Protein AF-A0A034UXS9-F1 (afdb_monomer_lite)

Structure (mmCIF, N/CA/C/O backbone):
data_AF-A0A034UXS9-F1
#
_entry.id   AF-A0A034UXS9-F1
#
loop_
_atom_site.group_PDB
_atom_site.id
_atom_site.type_symbol
_atom_site.label_atom_id
_atom_site.label_alt_id
_atom_site.label_comp_id
_atom_site.label_asym_id
_atom_site.label_entity_id
_atom_site.label_seq_id
_atom_site.pdbx_PDB_ins_code
_atom_site.Cartn_x
_atom_site.Cartn_y
_atom_site.Cartn_z
_atom_site.occupancy
_atom_site.B_iso_or_equiv
_atom_site.auth_seq_id
_atom_site.auth_comp_id
_atom_site.auth_asym_id
_atom_site.auth_atom_id
_atom_site.pdbx_PDB_model_num
ATOM 1 N N . ASP A 1 1 ? -16.732 -2.065 28.477 1.00 61.75 1 ASP A N 1
ATOM 2 C CA . ASP A 1 1 ? -17.029 -1.051 27.429 1.00 61.75 1 ASP A CA 1
ATOM 3 C C . ASP A 1 1 ? -16.062 0.127 27.283 1.00 61.75 1 ASP A C 1
ATOM 5 O O . ASP A 1 1 ? -15.754 0.475 26.148 1.00 61.75 1 ASP A O 1
ATOM 9 N N . LYS A 1 2 ? -15.526 0.747 28.352 1.00 81.31 2 LYS A N 1
ATOM 10 C CA . LYS A 1 2 ? -14.627 1.930 28.236 1.00 81.31 2 LYS A CA 1
ATOM 11 C C . LYS A 1 2 ? -13.450 1.756 27.257 1.00 81.31 2 LYS A C 1
ATOM 13 O O . LYS A 1 2 ? -13.127 2.682 26.520 1.00 81.31 2 LYS A O 1
ATOM 18 N N . ALA A 1 3 ? -12.833 0.574 27.219 1.00 84.88 3 ALA A N 1
ATOM 19 C CA . ALA A 1 3 ? -11.708 0.287 26.325 1.00 84.88 3 ALA A CA 1
ATOM 20 C C . ALA A 1 3 ? -12.082 0.365 24.831 1.00 84.88 3 ALA A C 1
ATOM 22 O O . ALA A 1 3 ? -11.301 0.877 24.030 1.00 84.88 3 ALA A O 1
ATOM 23 N N . PHE A 1 4 ? -13.290 -0.075 24.462 1.00 86.00 4 PHE A N 1
ATOM 24 C CA . PHE A 1 4 ? -13.779 -0.031 23.082 1.00 86.00 4 PHE A CA 1
ATOM 25 C C . PHE A 1 4 ? -14.012 1.410 22.611 1.00 86.00 4 PHE A C 1
ATOM 27 O O . PHE A 1 4 ? -13.621 1.782 21.506 1.00 86.00 4 PHE A O 1
ATOM 34 N N . VAL A 1 5 ? -14.567 2.255 23.485 1.00 88.69 5 VAL A N 1
ATOM 35 C CA . VAL A 1 5 ? -14.788 3.684 23.205 1.00 88.69 5 VAL A CA 1
ATOM 36 C C . VAL A 1 5 ? -13.459 4.418 22.992 1.00 88.69 5 VAL A C 1
ATOM 38 O O . VAL A 1 5 ? -13.317 5.176 22.034 1.00 88.69 5 VAL A O 1
ATOM 41 N N . ILE A 1 6 ? -12.454 4.144 23.833 1.00 91.00 6 ILE A N 1
ATOM 42 C CA . ILE A 1 6 ? -11.105 4.721 23.696 1.00 91.00 6 ILE A CA 1
ATOM 43 C C . ILE A 1 6 ? -10.451 4.276 22.382 1.00 91.00 6 ILE A C 1
ATOM 45 O O . ILE A 1 6 ? -9.823 5.089 21.701 1.00 91.00 6 ILE A O 1
ATOM 49 N N . TRP A 1 7 ? -10.595 3.000 22.012 1.00 91.88 7 TRP A N 1
ATOM 50 C CA . TRP A 1 7 ? -10.080 2.491 20.743 1.00 91.88 7 TRP A CA 1
ATOM 51 C C . TRP A 1 7 ? -10.740 3.186 19.548 1.00 91.88 7 TRP A C 1
ATOM 53 O O . TRP A 1 7 ? -10.034 3.648 18.653 1.00 91.88 7 TRP A O 1
ATOM 63 N N . LYS A 1 8 ? -12.069 3.352 19.566 1.00 90.38 8 LYS A N 1
ATOM 64 C CA . LYS A 1 8 ? -12.812 4.019 18.488 1.00 90.38 8 LYS A CA 1
ATOM 65 C C . LYS A 1 8 ? -12.375 5.476 18.305 1.00 90.38 8 LYS A C 1
ATOM 67 O O . LYS A 1 8 ? -12.065 5.876 17.185 1.00 90.38 8 LYS A O 1
ATOM 72 N N . ALA A 1 9 ? -12.247 6.228 19.399 1.00 90.50 9 ALA A N 1
ATOM 73 C CA . ALA A 1 9 ? -11.780 7.615 19.360 1.00 90.50 9 ALA A CA 1
ATOM 74 C C . ALA A 1 9 ? -10.350 7.736 18.799 1.00 90.50 9 ALA A C 1
ATOM 76 O O . ALA A 1 9 ? -10.052 8.619 17.994 1.00 90.50 9 ALA A O 1
ATOM 77 N N . LYS A 1 10 ? -9.449 6.820 19.182 1.00 91.06 10 LYS A N 1
ATOM 78 C CA . LYS A 1 10 ? -8.083 6.770 18.633 1.00 91.06 10 LYS A CA 1
ATOM 79 C C . LYS A 1 10 ? -8.068 6.386 17.154 1.00 91.06 10 LYS A C 1
ATOM 81 O O . LYS A 1 10 ? -7.280 6.945 16.396 1.00 91.06 10 LYS A O 1
ATOM 86 N N . ASN A 1 11 ? -8.929 5.457 16.746 1.00 90.50 11 ASN A N 1
ATOM 87 C CA . ASN A 1 11 ? -9.061 5.029 15.359 1.00 90.50 11 ASN A CA 1
ATOM 88 C C . ASN A 1 11 ? -9.541 6.176 14.457 1.00 90.50 11 ASN A C 1
ATOM 90 O O . ASN A 1 11 ? -8.926 6.423 13.424 1.00 90.50 11 ASN A O 1
ATOM 94 N N . GLU A 1 12 ? -10.571 6.917 14.872 1.00 88.25 12 GLU A N 1
ATOM 95 C CA . GLU A 1 12 ? -11.059 8.100 14.147 1.00 88.25 12 GLU A CA 1
ATOM 96 C C . GLU A 1 12 ? -9.975 9.173 14.021 1.00 88.25 12 GLU A C 1
ATOM 98 O O . GLU A 1 12 ? -9.721 9.670 12.922 1.00 88.25 12 GLU A O 1
ATOM 103 N N . LYS A 1 13 ? -9.260 9.464 15.116 1.00 91.50 13 LYS A N 1
ATOM 104 C CA . LYS A 1 13 ? -8.138 10.410 15.091 1.00 91.50 13 LYS A CA 1
ATOM 105 C C . LYS A 1 13 ? -7.052 9.976 14.103 1.00 91.50 13 LYS A C 1
ATOM 107 O O . LYS A 1 13 ? -6.585 10.795 13.319 1.00 91.50 13 LYS A O 1
ATOM 112 N N . ALA A 1 14 ? -6.681 8.697 14.103 1.00 91.06 14 ALA A N 1
ATOM 113 C CA . ALA A 1 14 ? -5.673 8.162 13.191 1.00 91.06 14 ALA A CA 1
ATOM 114 C C . ALA A 1 14 ? -6.109 8.235 11.718 1.00 91.06 14 ALA A C 1
ATOM 116 O O . ALA A 1 14 ? -5.309 8.618 10.868 1.00 91.06 14 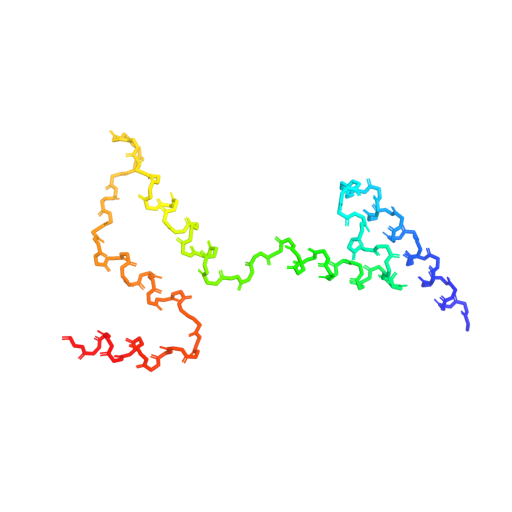ALA A O 1
ATOM 117 N N . ILE A 1 15 ? -7.373 7.920 11.414 1.00 86.69 15 ILE A N 1
ATOM 118 C CA . ILE A 1 15 ? -7.932 8.037 10.058 1.00 86.69 15 ILE A CA 1
ATOM 119 C C . ILE A 1 15 ? -7.887 9.495 9.576 1.00 86.69 15 ILE A C 1
ATOM 121 O O . ILE A 1 15 ? -7.454 9.752 8.454 1.00 86.69 15 ILE A O 1
ATOM 125 N N . ALA A 1 16 ? -8.276 10.453 10.423 1.00 88.44 16 ALA A N 1
ATOM 126 C CA . ALA A 1 16 ? -8.221 11.874 10.085 1.00 88.44 16 ALA A CA 1
ATOM 127 C C . ALA A 1 16 ? -6.779 12.350 9.835 1.00 88.44 16 ALA A C 1
ATOM 129 O O . ALA A 1 16 ? -6.515 13.022 8.841 1.00 88.44 16 ALA A O 1
ATOM 130 N N . THR A 1 17 ? -5.824 11.955 10.685 1.00 89.38 17 THR A N 1
ATOM 131 C CA . THR A 1 17 ? -4.399 12.272 10.485 1.00 89.38 17 THR A CA 1
ATOM 132 C C . THR A 1 17 ? -3.850 11.656 9.195 1.00 89.38 17 THR A C 1
ATOM 134 O O . THR A 1 17 ? -3.088 12.307 8.483 1.00 89.38 17 THR A O 1
ATOM 137 N N . LEU A 1 18 ? -4.265 10.434 8.846 1.00 87.00 18 LEU A N 1
ATOM 138 C CA . LEU A 1 18 ? -3.899 9.813 7.573 1.00 87.00 18 LEU A CA 1
ATOM 139 C C . LEU A 1 18 ? -4.457 10.605 6.391 1.00 87.00 18 LEU A C 1
ATOM 141 O O . LEU A 1 18 ? -3.701 10.986 5.509 1.00 87.00 18 LEU A O 1
ATOM 145 N N . MET A 1 19 ? -5.749 10.934 6.393 1.00 84.88 19 MET A N 1
ATOM 146 C CA . MET A 1 19 ? -6.346 11.714 5.304 1.00 84.88 19 MET A CA 1
ATOM 147 C C . MET A 1 19 ? -5.701 13.094 5.128 1.00 84.88 19 MET A C 1
ATOM 149 O O . MET A 1 19 ? -5.548 13.542 3.998 1.00 84.88 19 MET A O 1
ATOM 153 N N . LEU A 1 20 ? -5.284 13.741 6.220 1.00 87.38 20 LEU A N 1
ATOM 154 C CA . LEU A 1 20 ? -4.593 15.035 6.175 1.00 87.38 20 LEU A CA 1
ATOM 155 C C . LEU A 1 20 ? -3.140 14.947 5.685 1.00 87.38 20 LEU A C 1
ATOM 157 O O . LEU A 1 20 ? -2.608 15.935 5.192 1.00 87.38 20 LEU A O 1
ATOM 161 N N . SER A 1 21 ? -2.486 13.794 5.840 1.00 86.31 21 SER A N 1
ATOM 162 C CA . SER A 1 21 ? -1.078 13.595 5.455 1.00 86.31 21 SER A CA 1
ATOM 163 C C . SER A 1 21 ? -0.898 13.051 4.037 1.00 86.31 21 SER A C 1
ATOM 165 O O . SER A 1 21 ? 0.223 12.980 3.535 1.00 86.31 21 SER A O 1
ATOM 167 N N . ILE A 1 22 ? -1.991 12.674 3.377 1.00 86.50 22 ILE A N 1
ATOM 168 C CA . ILE A 1 22 ? -1.992 12.068 2.048 1.00 86.50 22 ILE A CA 1
ATOM 169 C C . ILE A 1 22 ? -2.501 13.082 1.014 1.00 86.50 22 ILE A C 1
ATOM 171 O O . ILE A 1 22 ? -3.367 13.906 1.296 1.00 86.50 22 ILE A O 1
ATOM 175 N N . ALA A 1 23 ? -1.987 13.007 -0.217 1.00 84.56 23 ALA A N 1
ATOM 176 C CA . ALA A 1 23 ? -2.473 13.833 -1.321 1.00 84.56 23 ALA A CA 1
ATOM 177 C C . ALA A 1 23 ? -3.962 13.570 -1.618 1.00 84.56 23 ALA A C 1
ATOM 179 O O . ALA A 1 23 ? -4.410 12.422 -1.636 1.00 84.56 23 ALA A O 1
ATOM 180 N N . SER A 1 24 ? -4.716 14.624 -1.944 1.00 78.50 24 SER A N 1
ATOM 181 C CA . SER A 1 24 ? -6.163 14.557 -2.208 1.00 78.50 24 SER A CA 1
ATOM 182 C C . SER A 1 24 ? -6.556 13.536 -3.284 1.00 78.50 24 SER A C 1
ATOM 184 O O . SER A 1 24 ? -7.607 12.905 -3.187 1.00 78.50 24 SER A O 1
ATOM 186 N N . THR A 1 25 ? -5.679 13.295 -4.262 1.00 83.06 25 THR A N 1
ATOM 187 C CA . THR A 1 25 ? -5.858 12.289 -5.323 1.00 83.06 25 THR A CA 1
ATOM 188 C C . THR A 1 25 ? -5.852 10.848 -4.812 1.00 83.06 25 THR A C 1
ATOM 190 O O . THR A 1 25 ? -6.466 9.981 -5.425 1.00 83.06 25 THR A O 1
ATOM 193 N N . GLN A 1 26 ? -5.191 10.581 -3.685 1.00 81.25 26 GLN A N 1
ATOM 194 C CA . GLN A 1 26 ? -5.066 9.245 -3.101 1.00 81.25 26 GLN A CA 1
ATOM 195 C C . GLN A 1 26 ? -6.160 8.957 -2.057 1.00 81.25 26 GLN A C 1
ATOM 197 O O . GLN A 1 26 ? -6.378 7.799 -1.703 1.00 81.25 26 GLN A O 1
ATOM 202 N N . ILE A 1 27 ? -6.908 9.976 -1.607 1.00 81.94 27 ILE A N 1
ATOM 203 C CA . ILE A 1 27 ? -8.014 9.830 -0.637 1.00 81.94 27 ILE A CA 1
ATOM 204 C C . ILE A 1 27 ? -9.106 8.890 -1.172 1.00 81.94 27 ILE A C 1
ATOM 206 O O . ILE A 1 27 ? -9.730 8.155 -0.404 1.00 81.94 27 ILE A O 1
ATOM 210 N N . ALA A 1 28 ? -9.296 8.840 -2.494 1.00 80.50 28 ALA A N 1
ATOM 211 C CA . ALA A 1 28 ? -10.250 7.942 -3.142 1.00 80.50 28 ALA A CA 1
ATOM 212 C C . ALA A 1 28 ? -10.019 6.457 -2.804 1.00 80.50 28 ALA A C 1
ATOM 214 O O . ALA A 1 28 ? -10.983 5.694 -2.758 1.00 80.50 28 ALA A O 1
ATOM 215 N N . HIS A 1 29 ? -8.774 6.063 -2.518 1.00 77.94 29 HIS A N 1
ATOM 216 C CA . HIS A 1 29 ? -8.413 4.690 -2.162 1.00 77.94 29 HIS A CA 1
ATOM 217 C C . HIS A 1 29 ? -8.701 4.340 -0.700 1.00 77.94 29 HIS A C 1
ATOM 219 O O . HIS A 1 29 ? -8.794 3.166 -0.359 1.00 77.94 29 HIS A O 1
ATOM 225 N N . VAL A 1 30 ? -8.846 5.349 0.161 1.00 82.00 30 VAL A N 1
ATOM 226 C CA . VAL A 1 30 ? -8.872 5.187 1.622 1.00 82.00 30 VAL A CA 1
ATOM 227 C C . VAL A 1 30 ? -10.233 5.557 2.219 1.00 82.00 30 VAL A C 1
ATOM 229 O O . VAL A 1 30 ? -10.583 5.089 3.299 1.00 82.00 30 VAL A O 1
ATOM 232 N N . LYS A 1 31 ? -11.044 6.351 1.502 1.00 77.25 31 LYS A N 1
ATOM 233 C CA . LYS A 1 31 ? -12.342 6.867 1.978 1.00 77.25 31 LYS A CA 1
ATOM 234 C C . LYS A 1 31 ? -13.365 5.791 2.365 1.00 77.25 31 LYS A C 1
ATOM 236 O O . LYS A 1 31 ? -14.282 6.077 3.124 1.00 77.25 31 LYS A O 1
ATOM 241 N N . ASN A 1 32 ? -13.226 4.578 1.828 1.00 79.81 32 ASN A N 1
ATOM 242 C CA . ASN A 1 32 ? -14.147 3.465 2.075 1.00 79.81 32 ASN A CA 1
ATOM 243 C C . ASN A 1 32 ? -13.659 2.516 3.189 1.00 79.81 32 ASN A C 1
ATOM 245 O O . ASN A 1 32 ? -14.370 1.572 3.531 1.00 79.81 32 ASN A O 1
ATOM 249 N N . CYS A 1 33 ? -12.463 2.733 3.747 1.00 80.56 33 CYS A N 1
ATOM 250 C CA . CYS A 1 33 ? -11.901 1.880 4.793 1.00 80.56 33 CYS A CA 1
ATOM 251 C C . CYS A 1 33 ? -12.564 2.165 6.149 1.00 80.56 33 CYS A C 1
ATOM 253 O O . CYS A 1 33 ? -12.760 3.318 6.532 1.00 80.56 33 CYS A O 1
ATOM 255 N N . LYS A 1 34 ? -12.881 1.111 6.908 1.00 81.12 34 LYS A N 1
ATOM 256 C CA . LYS A 1 34 ? -13.595 1.212 8.196 1.00 81.12 34 LYS A CA 1
ATOM 257 C C . LYS A 1 34 ? -12.656 1.446 9.378 1.00 81.12 34 LYS A C 1
ATOM 259 O O . LYS A 1 34 ? -13.079 1.921 10.431 1.00 81.12 34 LYS A O 1
ATOM 264 N N . THR A 1 35 ? -11.381 1.096 9.223 1.00 87.06 35 THR A N 1
ATOM 265 C CA . THR A 1 35 ? -10.369 1.210 10.281 1.00 87.06 35 THR A CA 1
ATOM 266 C C . THR A 1 35 ? -9.106 1.893 9.774 1.00 87.06 35 THR A C 1
ATOM 268 O O . THR A 1 35 ? -8.771 1.817 8.591 1.00 87.06 35 THR A O 1
ATOM 271 N N . SER A 1 36 ? -8.371 2.535 10.683 1.00 83.62 36 SER A N 1
ATOM 272 C CA . SER A 1 36 ? -7.077 3.158 10.387 1.00 83.62 36 SER A CA 1
ATOM 273 C C . SER A 1 36 ? -6.060 2.133 9.884 1.00 83.62 36 SER A C 1
ATOM 275 O O . SER A 1 36 ? -5.259 2.432 9.002 1.00 83.62 36 SER A O 1
ATOM 277 N N . SER A 1 37 ? -6.123 0.901 10.395 1.00 84.88 37 SER A N 1
ATOM 278 C CA . SER A 1 37 ? -5.262 -0.202 9.969 1.00 84.88 37 SER A CA 1
ATOM 279 C C . SER A 1 37 ? -5.557 -0.654 8.540 1.00 84.88 37 SER A C 1
ATOM 281 O O . SER A 1 37 ? -4.631 -0.877 7.766 1.00 84.88 37 SER A O 1
ATOM 283 N N . GLU A 1 38 ? -6.833 -0.761 8.167 1.00 86.44 38 GLU A N 1
ATOM 284 C CA . GLU A 1 38 ? -7.251 -1.093 6.801 1.00 86.44 38 GLU A CA 1
ATOM 285 C C . GLU A 1 38 ? -6.853 0.011 5.814 1.00 86.44 38 GLU A C 1
ATOM 287 O O . GLU A 1 38 ? -6.279 -0.273 4.761 1.00 86.44 38 GLU A O 1
ATOM 292 N N . ALA A 1 39 ? -7.067 1.270 6.201 1.00 86.38 39 ALA A N 1
ATOM 293 C CA . ALA A 1 39 ? -6.620 2.441 5.459 1.00 86.38 39 ALA A CA 1
ATOM 294 C C . ALA A 1 39 ? -5.102 2.412 5.201 1.00 86.38 39 ALA A C 1
ATOM 296 O O . ALA A 1 39 ? -4.653 2.512 4.058 1.00 86.38 39 ALA A O 1
ATOM 297 N N . TRP A 1 40 ? -4.308 2.205 6.257 1.00 86.44 40 TRP A N 1
ATOM 298 C CA . TRP A 1 40 ? -2.850 2.114 6.173 1.00 86.44 40 TRP A CA 1
ATOM 299 C C . TRP A 1 40 ? -2.376 0.949 5.303 1.00 86.44 40 TRP A C 1
ATOM 301 O O . TRP A 1 40 ? -1.481 1.116 4.476 1.00 86.44 40 TRP A O 1
ATOM 311 N N . ASN A 1 41 ? -2.976 -0.232 5.456 1.00 84.62 41 ASN A N 1
ATOM 312 C CA . ASN A 1 41 ? -2.605 -1.402 4.665 1.00 84.62 41 ASN A CA 1
ATOM 313 C C . ASN A 1 41 ? -2.931 -1.209 3.183 1.00 84.62 41 ASN A C 1
ATOM 315 O O . ASN A 1 41 ? -2.108 -1.545 2.340 1.00 84.62 41 ASN A O 1
ATOM 319 N N . THR A 1 42 ? -4.075 -0.609 2.860 1.00 84.94 42 THR A N 1
ATOM 320 C CA . THR A 1 42 ? -4.461 -0.324 1.471 1.00 84.94 42 THR A CA 1
ATOM 321 C C . THR A 1 42 ? -3.467 0.632 0.813 1.00 84.94 42 THR A C 1
ATOM 323 O O . THR A 1 42 ? -2.955 0.353 -0.270 1.00 84.94 42 THR A O 1
ATOM 326 N N . LEU A 1 43 ? -3.098 1.712 1.508 1.00 83.56 43 LEU A N 1
ATOM 327 C CA . LEU A 1 43 ? -2.053 2.634 1.054 1.00 83.56 43 LEU A CA 1
ATOM 328 C C . LEU A 1 43 ? -0.710 1.933 0.884 1.00 83.56 43 LEU A C 1
ATOM 330 O O . LEU A 1 43 ? -0.024 2.131 -0.117 1.00 83.56 43 LEU A O 1
ATOM 334 N N . ARG A 1 44 ? -0.338 1.087 1.848 1.00 83.56 44 ARG A N 1
ATOM 335 C CA . ARG A 1 44 ? 0.893 0.305 1.791 1.00 83.56 44 ARG A CA 1
ATOM 336 C C . ARG A 1 44 ? 0.914 -0.601 0.567 1.00 83.56 44 ARG A C 1
ATOM 338 O O . ARG A 1 44 ? 1.958 -0.699 -0.058 1.00 83.56 44 ARG A O 1
ATOM 345 N N 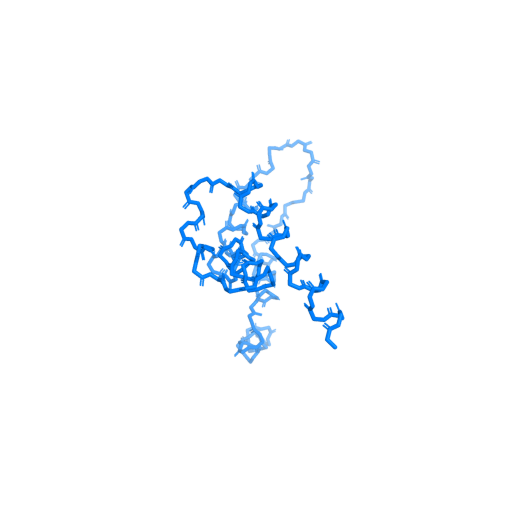. GLU A 1 45 ? -0.190 -1.248 0.215 1.00 80.75 45 GLU A N 1
ATOM 346 C CA . GLU A 1 45 ? -0.255 -2.114 -0.966 1.00 80.75 45 GLU A CA 1
ATOM 347 C C . GLU A 1 45 ? -0.182 -1.321 -2.275 1.00 80.75 45 GLU A C 1
ATOM 349 O O . GLU A 1 45 ? 0.546 -1.718 -3.181 1.00 80.75 45 GLU A O 1
ATOM 354 N N . ILE A 1 46 ? -0.859 -0.173 -2.363 1.00 79.44 46 ILE A N 1
ATOM 355 C CA . ILE A 1 46 ? -0.853 0.676 -3.565 1.00 79.44 46 ILE A CA 1
ATOM 356 C C . ILE A 1 46 ? 0.524 1.314 -3.789 1.00 79.44 46 ILE A C 1
ATOM 358 O O . ILE A 1 46 ? 1.032 1.346 -4.910 1.00 79.44 46 ILE A O 1
ATOM 362 N N . HIS A 1 47 ? 1.154 1.809 -2.721 1.00 75.44 47 HIS A N 1
ATOM 363 C CA . HIS A 1 47 ? 2.438 2.502 -2.805 1.00 75.44 47 HIS A CA 1
ATOM 364 C C . HIS A 1 47 ? 3.650 1.576 -2.732 1.00 75.44 47 HIS A C 1
ATOM 366 O O . HIS A 1 47 ? 4.749 1.999 -3.092 1.00 75.44 47 HIS A O 1
ATOM 372 N N . ARG A 1 48 ? 3.493 0.323 -2.290 1.00 71.69 48 ARG A N 1
ATOM 373 C CA . ARG A 1 48 ? 4.569 -0.667 -2.334 1.00 71.69 48 ARG A CA 1
ATOM 374 C C . ARG A 1 48 ? 4.485 -1.428 -3.652 1.00 71.69 48 ARG A C 1
ATOM 376 O O . ARG A 1 48 ? 3.692 -2.358 -3.771 1.00 71.69 48 ARG A O 1
ATOM 383 N N . PRO A 1 49 ? 5.343 -1.130 -4.636 1.00 59.25 49 PRO A N 1
ATOM 384 C CA . PRO A 1 49 ? 5.364 -1.918 -5.852 1.00 59.25 49 PRO A CA 1
ATOM 385 C C . PRO A 1 49 ? 5.860 -3.336 -5.537 1.00 59.25 49 PRO A C 1
ATOM 387 O O . PRO A 1 49 ? 7.037 -3.546 -5.252 1.00 59.25 49 PRO A O 1
ATOM 390 N N . LYS A 1 50 ? 4.964 -4.324 -5.603 1.00 61.34 50 LYS A N 1
ATOM 391 C CA . LYS A 1 50 ? 5.284 -5.756 -5.434 1.00 61.34 50 LYS A CA 1
ATOM 392 C C . LYS A 1 50 ? 5.473 -6.493 -6.765 1.00 61.34 50 LYS A C 1
ATOM 394 O O . LYS A 1 50 ? 5.387 -7.713 -6.826 1.00 61.34 50 LYS A O 1
ATOM 399 N N . GLY A 1 51 ? 5.729 -5.756 -7.845 1.00 62.41 51 GLY A N 1
ATOM 400 C CA . GLY A 1 51 ? 5.837 -6.318 -9.188 1.00 62.41 51 GLY A CA 1
ATOM 401 C C . GLY A 1 51 ? 7.274 -6.702 -9.564 1.00 62.41 51 GLY A C 1
ATOM 402 O O . GLY A 1 51 ? 8.156 -5.842 -9.466 1.00 62.41 51 GLY A O 1
ATOM 403 N N . PRO A 1 52 ? 7.513 -7.915 -10.103 1.00 56.44 52 PRO A N 1
ATOM 404 C CA . PRO A 1 52 ? 8.772 -8.275 -10.765 1.00 56.44 52 PRO A CA 1
ATOM 405 C C . PRO A 1 52 ? 9.178 -7.242 -11.823 1.00 56.44 52 PRO A C 1
ATOM 407 O O . PRO A 1 52 ? 10.340 -6.873 -11.925 1.00 56.44 52 PRO A O 1
ATOM 410 N N . VAL A 1 53 ? 8.195 -6.670 -12.525 1.00 57.59 53 VAL A N 1
ATOM 411 C CA . VAL A 1 53 ? 8.393 -5.610 -13.521 1.00 57.59 53 VAL A CA 1
ATOM 412 C C . VAL A 1 53 ? 9.023 -4.357 -12.914 1.00 57.59 53 VAL A C 1
ATOM 414 O O . VAL A 1 53 ? 9.962 -3.824 -13.487 1.00 57.59 53 VAL A O 1
ATOM 417 N N . ARG A 1 54 ? 8.587 -3.892 -11.733 1.00 61.66 54 ARG A N 1
ATOM 418 C CA . ARG A 1 54 ? 9.199 -2.713 -11.094 1.00 61.66 54 ARG A CA 1
ATOM 419 C C . ARG A 1 54 ? 10.614 -3.014 -10.620 1.00 61.66 54 ARG A C 1
ATOM 421 O O . ARG A 1 54 ? 11.455 -2.129 -10.730 1.00 61.66 54 ARG A O 1
ATOM 428 N N . LYS A 1 55 ? 10.884 -4.234 -10.137 1.00 60.69 55 LYS A N 1
ATOM 429 C CA . LYS A 1 55 ? 12.253 -4.672 -9.835 1.00 60.69 55 LYS A CA 1
ATOM 430 C C . LYS A 1 55 ? 13.111 -4.606 -11.092 1.00 60.69 55 LYS A C 1
ATOM 432 O O . LYS A 1 55 ? 14.117 -3.919 -11.068 1.00 60.69 55 LYS A O 1
ATOM 437 N N . VAL A 1 56 ? 12.664 -5.200 -12.199 1.00 61.09 56 VAL A N 1
ATOM 438 C CA . VAL A 1 56 ? 13.361 -5.146 -13.492 1.00 61.09 56 VAL A CA 1
ATOM 439 C C . VAL A 1 56 ? 13.527 -3.705 -13.984 1.00 61.09 56 VAL A C 1
ATOM 441 O O . VAL A 1 56 ? 14.590 -3.367 -14.477 1.00 61.09 56 VAL A O 1
ATOM 444 N N . THR A 1 57 ? 12.545 -2.817 -13.815 1.00 62.88 57 THR A N 1
ATOM 445 C CA . THR A 1 57 ? 12.661 -1.398 -14.198 1.00 62.88 57 THR A CA 1
ATOM 446 C C . THR A 1 57 ? 13.633 -0.625 -13.307 1.00 62.88 57 THR A C 1
ATOM 448 O O . THR A 1 57 ? 14.410 0.176 -13.814 1.00 62.88 57 THR A O 1
ATOM 451 N N . LEU A 1 58 ? 13.608 -0.838 -11.988 1.00 63.12 58 LEU A N 1
ATOM 452 C CA . LEU A 1 58 ? 14.571 -0.243 -11.054 1.00 63.12 58 LEU A CA 1
ATOM 453 C C . LEU A 1 58 ? 15.982 -0.755 -11.333 1.00 63.12 58 LEU A C 1
ATOM 455 O O . LEU A 1 58 ? 16.924 0.019 -11.299 1.00 63.12 58 LEU A O 1
ATOM 459 N N . PHE A 1 59 ? 16.099 -2.031 -11.681 1.00 62.69 59 PHE A N 1
ATOM 460 C CA . PHE A 1 59 ? 17.349 -2.678 -12.036 1.00 62.69 59 PHE A CA 1
ATOM 461 C C . PHE A 1 59 ? 17.878 -2.185 -13.385 1.00 62.69 59 PHE A C 1
ATOM 463 O O . PHE A 1 59 ? 19.024 -1.783 -13.479 1.00 62.69 59 PHE A O 1
ATOM 470 N N . LYS A 1 60 ? 17.027 -2.075 -14.410 1.00 61.62 60 LYS A N 1
ATOM 471 C CA . LYS A 1 60 ? 17.358 -1.426 -15.689 1.00 61.62 60 LYS A CA 1
ATOM 472 C C . LYS A 1 60 ? 17.749 0.038 -15.506 1.00 61.62 60 LYS A C 1
ATOM 474 O O . LYS A 1 60 ? 18.621 0.512 -16.217 1.00 61.62 60 LYS A O 1
ATOM 479 N N . ARG A 1 61 ? 17.134 0.758 -14.561 1.00 62.22 61 ARG A N 1
ATOM 480 C CA . ARG A 1 61 ? 17.564 2.114 -14.183 1.00 62.22 61 ARG A CA 1
ATOM 481 C C . ARG A 1 61 ? 18.892 2.105 -13.438 1.00 62.22 61 ARG A C 1
ATOM 483 O O . ARG A 1 61 ? 19.672 3.003 -13.679 1.00 62.22 61 ARG A O 1
ATOM 490 N N . LEU A 1 62 ? 19.159 1.122 -12.584 1.00 63.16 62 LEU A N 1
ATOM 491 C CA . LEU A 1 62 ? 20.434 0.976 -11.881 1.00 63.16 62 LEU A CA 1
ATOM 492 C C . LEU A 1 62 ? 21.579 0.662 -12.856 1.00 63.16 62 LEU A C 1
ATOM 494 O O . LEU A 1 62 ? 22.624 1.287 -12.778 1.00 63.16 62 LEU A O 1
ATOM 498 N N . LEU A 1 63 ? 21.349 -0.238 -13.815 1.00 59.66 63 LEU A N 1
ATOM 499 C CA . LEU A 1 63 ? 22.288 -0.552 -14.898 1.00 59.66 63 LEU A CA 1
ATOM 500 C C . LEU A 1 63 ? 22.407 0.596 -15.915 1.00 59.66 63 LEU A C 1
ATOM 502 O O . LEU A 1 63 ? 23.474 0.847 -16.463 1.00 59.66 63 LEU A O 1
ATOM 506 N N . GLY A 1 64 ? 21.299 1.296 -16.176 1.00 52.31 64 GLY A N 1
ATOM 507 C CA . GLY A 1 64 ? 21.211 2.437 -17.091 1.00 52.31 64 GLY A CA 1
ATOM 508 C C . GLY A 1 64 ? 21.685 3.761 -16.490 1.00 52.31 64 GLY A C 1
ATOM 509 O O . GLY A 1 64 ? 21.987 4.691 -17.236 1.00 52.31 64 GLY A O 1
ATOM 510 N N . MET A 1 65 ? 21.812 3.846 -15.162 1.00 56.97 65 MET A N 1
ATOM 511 C CA . MET A 1 65 ? 22.668 4.804 -14.467 1.00 56.97 65 MET A CA 1
ATOM 512 C C . MET A 1 65 ? 24.106 4.373 -14.735 1.00 56.97 65 MET A C 1
ATOM 514 O O . MET A 1 65 ? 24.817 3.910 -13.849 1.00 56.97 65 MET A O 1
ATOM 518 N N . ARG A 1 66 ? 24.516 4.501 -16.002 1.00 48.56 66 ARG A N 1
ATOM 519 C CA . ARG A 1 66 ? 25.915 4.518 -16.388 1.00 48.56 66 ARG A CA 1
ATOM 520 C C . ARG A 1 66 ? 26.564 5.511 -15.437 1.00 48.56 66 ARG A C 1
ATOM 522 O O . ARG A 1 66 ? 26.217 6.693 -15.448 1.00 48.56 66 ARG A O 1
ATOM 529 N N . MET A 1 67 ? 27.420 4.995 -14.565 1.00 46.59 67 MET A N 1
ATOM 530 C CA . MET A 1 67 ? 28.332 5.815 -13.801 1.00 46.59 67 MET A CA 1
ATOM 531 C C . MET A 1 67 ? 29.024 6.704 -14.823 1.00 46.59 67 MET A C 1
ATOM 533 O O . MET A 1 67 ? 29.675 6.202 -15.735 1.00 46.59 67 MET A O 1
ATOM 537 N N . SER A 1 68 ? 28.779 8.012 -14.756 1.00 43.38 68 SER A N 1
ATOM 538 C CA . SER A 1 68 ? 29.667 8.970 -15.398 1.00 43.38 68 SER A CA 1
ATOM 539 C C . SER A 1 68 ? 31.079 8.576 -14.976 1.00 43.38 68 SER A C 1
ATOM 541 O O . SER A 1 68 ? 31.292 8.424 -13.772 1.00 43.38 68 SER A O 1
ATOM 543 N N . ASP A 1 69 ? 31.952 8.325 -15.954 1.00 45.62 69 ASP A N 1
ATOM 544 C CA . ASP A 1 69 ? 33.311 7.759 -15.873 1.00 45.62 69 ASP A CA 1
ATOM 545 C C . ASP A 1 69 ? 34.243 8.451 -14.849 1.00 45.62 69 ASP A C 1
ATOM 547 O O . ASP A 1 69 ? 35.271 9.018 -15.204 1.00 45.62 69 ASP A O 1
ATOM 551 N N . GLY A 1 70 ? 33.906 8.439 -13.561 1.00 48.03 70 GLY A N 1
ATOM 552 C CA . GLY A 1 70 ? 34.581 9.293 -12.588 1.00 48.03 70 GLY A CA 1
ATOM 553 C C . GLY A 1 70 ? 34.596 8.827 -11.140 1.00 48.03 70 GLY A C 1
ATOM 554 O O . GLY A 1 70 ? 35.581 9.119 -10.475 1.00 48.03 70 GLY A O 1
ATOM 555 N N . GLU A 1 71 ? 33.584 8.116 -10.615 1.00 47.91 71 GLU A N 1
ATOM 556 C CA . GLU A 1 71 ? 33.510 7.959 -9.140 1.00 47.91 71 GLU A CA 1
ATOM 557 C C . GLU A 1 71 ? 33.172 6.567 -8.581 1.00 47.91 71 GLU A C 1
ATOM 559 O O . GLU A 1 71 ? 33.263 6.362 -7.372 1.00 47.91 71 GLU A O 1
ATOM 564 N N . CYS A 1 72 ? 32.900 5.550 -9.402 1.00 44.03 72 CYS A N 1
ATOM 565 C CA . CYS A 1 72 ? 33.009 4.171 -8.914 1.00 44.03 72 CYS A CA 1
ATOM 566 C C . CYS A 1 72 ? 33.455 3.238 -10.042 1.00 44.03 72 CYS A C 1
ATOM 568 O O . CYS A 1 72 ? 32.714 2.945 -10.974 1.00 44.03 72 CYS A O 1
ATOM 570 N N . GLY A 1 73 ? 34.708 2.792 -9.976 1.00 41.94 73 GLY A N 1
ATOM 571 C CA . GLY A 1 73 ? 35.364 1.972 -10.996 1.00 41.94 73 GLY A CA 1
ATOM 572 C C . GLY A 1 73 ? 34.949 0.501 -10.979 1.00 41.94 73 GLY A C 1
ATOM 573 O O . GLY A 1 73 ? 35.816 -0.365 -10.959 1.00 41.94 73 GLY A O 1
ATOM 574 N N . VAL A 1 74 ? 33.649 0.196 -10.965 1.00 48.97 74 VAL A N 1
ATOM 575 C CA . VAL A 1 74 ? 33.171 -1.193 -11.040 1.00 48.97 74 VAL A CA 1
ATOM 576 C C . VAL A 1 74 ? 32.353 -1.382 -12.312 1.00 48.97 74 VAL A C 1
ATOM 578 O O . VAL A 1 74 ? 31.153 -1.122 -12.352 1.00 48.97 74 VAL A O 1
ATOM 581 N N . SER A 1 75 ? 33.031 -1.835 -13.366 1.00 49.12 75 SER A N 1
ATOM 582 C CA . SER A 1 75 ? 32.389 -2.388 -14.558 1.00 49.12 75 SER A CA 1
ATOM 583 C C . SER A 1 75 ? 31.770 -3.734 -14.179 1.00 49.12 75 SER A C 1
ATOM 585 O O . SER A 1 75 ? 32.475 -4.733 -14.036 1.00 49.12 75 SER A O 1
ATOM 587 N N . LEU A 1 76 ? 30.460 -3.756 -13.931 1.00 54.06 76 LEU A N 1
ATOM 588 C CA . LEU A 1 76 ? 29.732 -5.005 -13.726 1.00 54.06 76 LEU A CA 1
ATOM 589 C C . LEU A 1 76 ? 29.519 -5.645 -15.097 1.00 54.06 76 LEU A C 1
ATOM 591 O O . LEU A 1 76 ? 28.679 -5.194 -15.871 1.00 54.06 76 LEU A O 1
ATOM 595 N N . GLN A 1 77 ? 30.314 -6.672 -15.400 1.00 58.03 77 GLN A N 1
ATOM 596 C CA . GLN A 1 77 ? 30.135 -7.497 -16.595 1.00 58.03 77 GLN A CA 1
ATOM 597 C C . GLN A 1 77 ? 28.711 -8.074 -16.633 1.00 58.03 77 GLN A C 1
ATOM 599 O O . GLN A 1 77 ? 28.126 -8.371 -15.586 1.00 58.03 77 GLN A O 1
ATOM 604 N N . ASP A 1 78 ? 28.168 -8.256 -17.838 1.00 54.44 78 ASP A N 1
ATOM 605 C CA . ASP A 1 78 ? 26.803 -8.749 -18.080 1.00 54.44 78 ASP A CA 1
ATOM 606 C C . ASP A 1 78 ? 26.473 -10.035 -17.294 1.00 54.44 78 ASP A C 1
ATOM 608 O O . ASP A 1 78 ? 25.340 -10.226 -16.854 1.00 54.44 78 ASP A O 1
ATOM 612 N N . GLU A 1 79 ? 27.470 -10.878 -17.019 1.00 53.97 79 GLU A N 1
ATOM 613 C CA . GLU A 1 79 ? 27.351 -12.105 -16.220 1.00 53.97 79 GLU A CA 1
ATOM 614 C C . GLU A 1 79 ? 26.920 -11.838 -14.764 1.00 53.97 79 GLU A C 1
ATOM 616 O O . GLU A 1 79 ? 26.037 -12.517 -14.235 1.00 53.97 79 GLU A O 1
ATOM 621 N N . PHE A 1 80 ? 27.440 -10.782 -14.128 1.00 56.50 80 PHE A N 1
ATOM 622 C CA . PHE A 1 80 ? 27.027 -10.386 -12.776 1.00 56.50 80 PHE A CA 1
ATOM 623 C C . PHE A 1 80 ? 25.593 -9.845 -12.750 1.00 56.50 80 PHE A C 1
ATOM 625 O O . PHE A 1 80 ? 24.877 -10.005 -11.757 1.00 56.50 80 PHE A O 1
ATOM 632 N N . CYS A 1 81 ? 25.139 -9.254 -13.860 1.00 60.53 81 CYS A N 1
ATOM 633 C CA . CYS A 1 81 ? 23.757 -8.815 -14.010 1.00 60.53 81 CYS A CA 1
ATOM 634 C C . CYS A 1 81 ? 22.802 -10.008 -14.086 1.00 60.53 81 CYS A C 1
ATOM 636 O O . CYS A 1 81 ? 21.740 -9.961 -13.467 1.00 60.53 81 CYS A O 1
ATOM 638 N N . VAL A 1 82 ? 23.185 -11.079 -14.790 1.00 60.44 82 VAL A N 1
ATOM 639 C CA . VAL A 1 82 ? 22.406 -12.325 -14.877 1.00 60.44 82 VAL A CA 1
ATOM 640 C C . VAL A 1 82 ? 22.278 -12.981 -13.503 1.00 60.44 82 VAL A C 1
ATOM 642 O O . VAL A 1 82 ? 21.164 -13.313 -13.105 1.00 60.44 82 VAL A O 1
ATOM 645 N N . ILE A 1 83 ? 23.364 -13.069 -12.732 1.00 65.06 83 ILE A N 1
ATOM 646 C CA . ILE A 1 83 ? 23.353 -13.646 -11.375 1.00 65.06 83 ILE A CA 1
ATOM 647 C C . ILE A 1 83 ? 22.444 -12.841 -10.433 1.00 65.06 83 ILE A C 1
ATOM 649 O O . ILE A 1 83 ? 21.596 -13.410 -9.745 1.00 65.06 83 ILE A O 1
ATOM 653 N N . MET A 1 84 ? 22.534 -11.504 -10.435 1.00 66.38 84 MET A N 1
ATOM 654 C CA . MET A 1 84 ? 21.611 -10.665 -9.653 1.00 66.38 84 MET A CA 1
ATOM 655 C C . MET A 1 84 ? 20.150 -10.802 -10.114 1.00 66.38 84 MET A C 1
ATOM 657 O O . MET A 1 84 ? 19.231 -10.662 -9.301 1.00 66.38 84 MET A O 1
ATOM 661 N 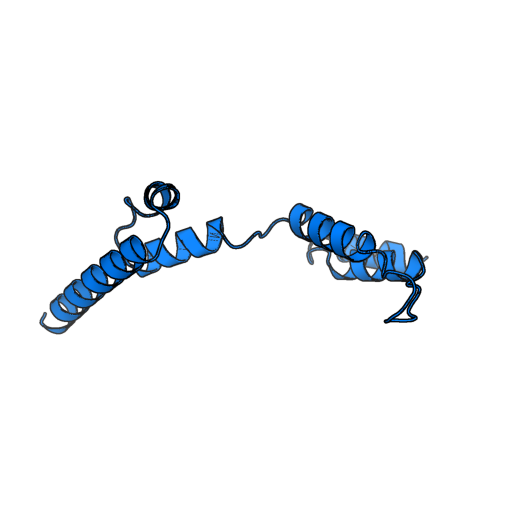N . LEU A 1 85 ? 19.915 -11.065 -11.402 1.00 66.25 85 LEU A N 1
ATOM 662 C CA . LEU A 1 85 ? 18.579 -11.263 -11.960 1.00 66.25 85 LEU A CA 1
ATOM 663 C C . LEU A 1 85 ? 17.992 -12.606 -11.510 1.00 66.25 85 LEU A C 1
ATOM 665 O O . LEU A 1 85 ? 16.853 -12.623 -11.040 1.00 66.25 85 LEU A O 1
ATOM 669 N N . LEU A 1 86 ? 18.795 -13.676 -11.556 1.00 63.22 86 LEU A N 1
ATOM 670 C CA . LEU A 1 86 ? 18.485 -15.011 -11.035 1.00 63.22 86 LEU A CA 1
ATOM 671 C C . LEU A 1 86 ? 18.193 -14.982 -9.526 1.00 63.22 86 LEU A C 1
ATOM 673 O O . LEU A 1 86 ? 17.159 -15.486 -9.093 1.00 63.22 86 LEU A O 1
ATOM 677 N N . ALA A 1 87 ? 19.002 -14.269 -8.739 1.00 66.19 87 ALA A N 1
ATOM 678 C CA . ALA A 1 87 ? 18.819 -14.139 -7.289 1.00 66.19 87 ALA A CA 1
ATOM 679 C C . ALA A 1 87 ? 17.570 -13.331 -6.869 1.00 66.19 87 ALA A C 1
ATOM 681 O O . ALA A 1 87 ? 17.116 -13.414 -5.727 1.00 66.19 87 ALA A O 1
ATOM 682 N N . SER A 1 88 ? 17.003 -12.517 -7.768 1.00 68.00 88 SER A N 1
ATOM 683 C CA . SER A 1 88 ? 15.831 -11.674 -7.481 1.00 68.00 88 SER A CA 1
ATOM 684 C C . SER A 1 88 ? 14.494 -12.331 -7.855 1.00 68.00 88 SER A C 1
ATOM 686 O O . SER A 1 88 ? 13.424 -11.784 -7.524 1.00 68.00 88 SER A O 1
ATOM 688 N N . LEU A 1 89 ? 14.540 -13.482 -8.541 1.00 70.06 89 LEU A N 1
ATOM 689 C CA . LEU A 1 89 ? 13.357 -14.245 -8.926 1.00 70.06 89 LEU A CA 1
ATOM 690 C C . LEU A 1 89 ? 12.605 -14.773 -7.688 1.00 70.06 89 LEU A C 1
ATOM 692 O O . LEU A 1 89 ? 13.206 -15.105 -6.667 1.00 70.06 89 LEU A O 1
ATOM 696 N N . PRO A 1 90 ? 11.262 -14.831 -7.738 1.00 70.00 90 PRO A N 1
ATOM 697 C CA . PRO A 1 90 ? 10.474 -15.463 -6.686 1.00 70.00 90 PRO A CA 1
ATOM 698 C C . PRO A 1 90 ? 10.839 -16.943 -6.527 1.00 70.00 90 PRO A C 1
ATOM 700 O O . PRO A 1 90 ? 11.110 -17.613 -7.521 1.00 70.00 90 PRO A O 1
ATOM 703 N N . LYS A 1 91 ? 10.713 -17.479 -5.304 1.00 68.12 91 LYS A N 1
ATOM 704 C CA . LYS A 1 91 ? 11.018 -18.889 -4.989 1.00 68.12 91 LYS A CA 1
ATOM 705 C C . LYS A 1 91 ? 10.316 -19.913 -5.891 1.00 68.12 91 LYS A C 1
A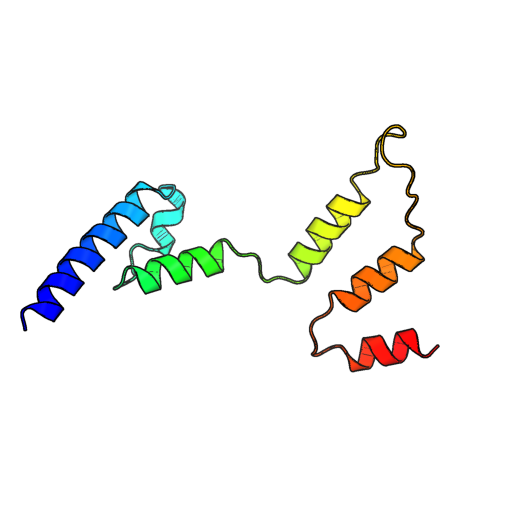TOM 707 O O . LYS A 1 91 ? 10.810 -21.013 -6.088 1.00 68.12 91 LYS A O 1
ATOM 712 N N . SER A 1 92 ? 9.180 -19.543 -6.488 1.00 71.62 92 SER A N 1
ATOM 713 C CA . SER A 1 92 ? 8.459 -20.374 -7.462 1.00 71.62 92 SER A CA 1
ATOM 714 C C . SER A 1 92 ? 9.268 -20.703 -8.724 1.00 71.62 92 SER A C 1
ATOM 716 O O . SER A 1 92 ? 8.885 -21.605 -9.460 1.00 71.62 92 SER A O 1
ATOM 718 N N . PHE A 1 93 ? 10.356 -19.977 -8.988 1.00 66.31 93 PHE A N 1
ATOM 719 C CA . PHE A 1 93 ? 11.251 -20.189 -10.125 1.00 66.31 93 PHE A CA 1
ATOM 720 C C . PHE A 1 93 ? 12.617 -20.764 -9.716 1.00 66.31 93 PHE A C 1
ATOM 722 O O . PHE A 1 93 ? 13.501 -20.842 -10.564 1.00 66.31 93 PHE A O 1
ATOM 729 N N . GLU A 1 94 ? 12.801 -21.205 -8.462 1.00 68.56 94 GLU A N 1
ATOM 730 C CA . GLU A 1 94 ? 14.078 -21.772 -7.987 1.00 68.56 94 GLU A CA 1
ATOM 731 C C . GLU A 1 94 ? 14.543 -22.958 -8.842 1.00 68.56 94 GLU A C 1
ATOM 733 O O . GLU A 1 94 ? 15.710 -23.010 -9.209 1.00 68.56 94 GLU A O 1
ATOM 738 N N . ASN A 1 95 ? 13.640 -23.842 -9.283 1.00 71.94 95 ASN A N 1
ATOM 739 C CA . ASN A 1 95 ? 14.008 -24.956 -10.169 1.00 71.94 95 ASN A CA 1
ATOM 740 C C . ASN A 1 95 ? 14.598 -24.493 -11.511 1.00 71.94 95 ASN A C 1
ATOM 742 O O . ASN A 1 95 ? 15.472 -25.157 -12.059 1.00 71.94 95 ASN A O 1
ATOM 746 N N . LEU A 1 96 ? 14.120 -23.365 -12.046 1.00 63.12 96 LEU A N 1
ATOM 747 C C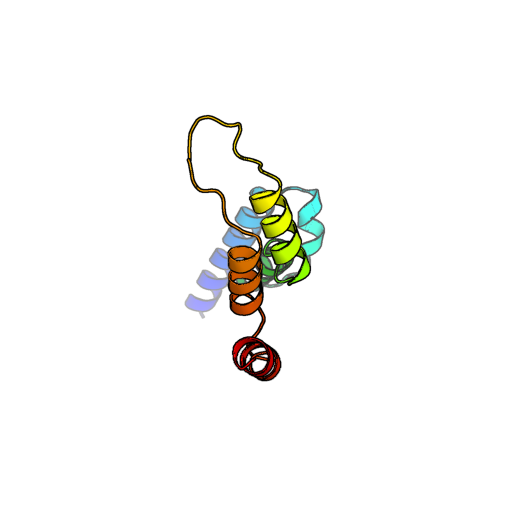A . LEU A 1 96 ? 14.629 -22.793 -13.293 1.00 63.12 96 LEU A CA 1
ATOM 748 C C . LEU A 1 96 ? 15.981 -22.102 -13.074 1.00 63.12 96 LEU A C 1
ATOM 750 O O . LEU A 1 96 ? 16.851 -22.201 -13.931 1.00 63.12 96 LEU A O 1
ATOM 754 N N . VAL A 1 97 ? 16.171 -21.458 -11.919 1.00 64.38 97 VAL A N 1
ATOM 755 C CA . VAL A 1 97 ? 17.462 -20.883 -11.513 1.00 64.38 97 VAL A CA 1
ATOM 756 C C . VAL A 1 97 ? 18.515 -21.982 -11.361 1.00 64.38 97 VAL A C 1
ATOM 758 O O . VAL A 1 97 ? 19.559 -21.900 -11.995 1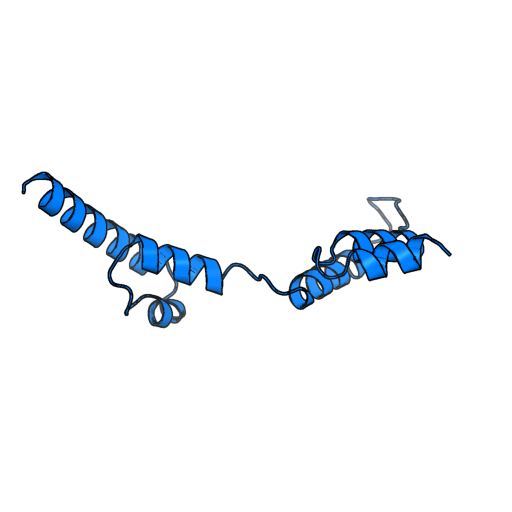.00 64.38 97 VAL A O 1
ATOM 761 N N . VAL A 1 98 ? 18.205 -23.057 -10.630 1.00 66.62 98 VAL A N 1
ATOM 762 C CA . VAL A 1 98 ? 19.114 -24.198 -10.420 1.00 66.62 98 VAL A CA 1
ATOM 763 C C . VAL A 1 98 ? 19.489 -24.871 -11.745 1.00 66.62 98 VAL A C 1
ATOM 765 O O . VAL A 1 98 ? 20.655 -25.186 -11.964 1.00 66.62 98 VAL A O 1
ATOM 768 N N . LEU A 1 99 ? 18.530 -25.049 -12.662 1.00 63.69 99 LEU A N 1
ATOM 769 C CA . LEU A 1 99 ? 18.793 -25.604 -13.996 1.00 63.69 99 LEU A CA 1
ATOM 770 C C . LEU A 1 99 ? 19.750 -24.736 -14.823 1.00 63.69 99 LEU A C 1
ATOM 772 O O . LEU A 1 99 ? 20.593 -25.277 -15.536 1.00 63.69 99 LEU A O 1
ATOM 776 N N . LEU A 1 100 ? 19.628 -23.410 -14.733 1.00 62.16 100 LEU A N 1
ATOM 777 C CA . LEU A 1 100 ? 20.475 -22.470 -15.467 1.00 62.16 100 LEU A CA 1
ATOM 778 C C . LEU A 1 100 ? 21.858 -22.283 -14.827 1.00 62.16 100 LEU A C 1
ATOM 780 O O . LEU A 1 100 ? 22.810 -22.052 -15.559 1.00 62.16 100 LEU A O 1
ATOM 784 N N . GLU A 1 101 ? 21.982 -22.413 -13.503 1.00 60.81 101 GLU A N 1
ATOM 785 C CA . GLU A 1 101 ? 23.274 -22.401 -12.793 1.00 60.81 101 GLU A CA 1
ATOM 786 C C . GLU A 1 101 ? 24.057 -23.715 -12.963 1.00 60.81 101 GLU A C 1
ATOM 788 O O . GLU A 1 101 ? 25.277 -23.731 -12.835 1.00 60.81 101 GLU A O 1
ATOM 793 N N . SER A 1 102 ? 23.369 -24.825 -13.251 1.00 63.12 102 SER A N 1
ATOM 794 C CA . SER A 1 102 ? 23.975 -26.160 -13.383 1.00 63.12 102 SER A CA 1
ATOM 795 C C . SER A 1 102 ? 24.640 -26.462 -14.737 1.00 63.12 102 SER A C 1
ATOM 797 O O . SER A 1 102 ? 25.073 -27.597 -14.949 1.00 63.12 102 SER A O 1
ATOM 799 N N . ARG A 1 103 ? 24.703 -25.492 -15.659 1.00 44.34 103 ARG A N 1
ATOM 800 C CA . ARG A 1 103 ? 25.217 -25.663 -17.027 1.00 44.34 103 ARG A CA 1
ATOM 801 C C . ARG A 1 103 ? 26.396 -24.743 -17.307 1.00 44.34 103 ARG A C 1
ATOM 803 O O . ARG A 1 103 ? 27.339 -25.232 -17.965 1.00 44.34 103 ARG A O 1
#

Secondary structure (DSSP, 8-state):
-HHHHHHHHHHHHHHHHHHHHS-TTTGGGTTT-SSHHHHHHHHHHHHS---HHHHHHHHHHHHHS---TTS------HHHHHHHHHHTS-GGGHHHHHHHHT-

Organism: Bactrocera dorsalis (NCBI:txid27457)

Radius of gyration: 22.2 Å; chains: 1; bounding box: 52×41×46 Å

pLDDT: mean 70.87, std 14.23, range [41.94, 91.88]

InterPro domains:
  IPR061502 Copia/RE1/RE2-like, N-terminal domain [PF14223] (7-103)

Foldseek 3Di:
DVVVVVQVVVFVVLLVVVCVVDDPVCVVQQVPDPTSVSSVVSCCVVPDPPDPVVVVVVLCVVVVPPPPPPDDPDDDPVVNVVVVNLVPDPPVCVVVSCVVVVD

Sequence (103 aa):
DKAFVIWKAKNEKAIATLMLSIASTQIAHVKNCKTSSEAWNTLREIHRPKGPVRKVTLFKRLLGMRMSDGECGVSLQDEFCVIMLLASLPKSFENLVVLLESR